Protein AF-A0A7S2WTJ8-F1 (afdb_monomer)

Foldseek 3Di:
DDDDDDDDDDPDPPPPPPDQPDDVD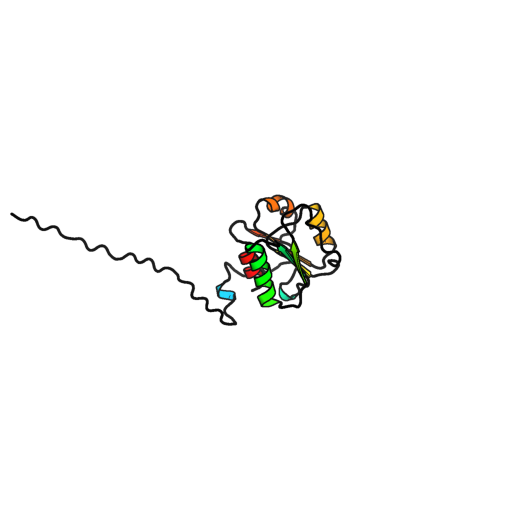PPCLVSLAPDAFDDLAQFALAQAQEEEFAAPDPLRVLLVVLSCVQHPPRHHYHHDHPDPPPADDPPQAAGRYEYFADDDAQVRNVVSCVGYVGAEYEYADPVCCVSCVPPDPSRYDYHVVDGRNNSSSSRND

Radius of gyration: 21.69 Å; Cα contacts (8 Å, |Δi|>4): 267; chains: 1; bounding box: 88×38×42 Å

Organism: NCBI:txid1034831

Structure (mmCIF, N/CA/C/O backbone):
data_AF-A0A7S2WTJ8-F1
#
_entry.id   AF-A0A7S2WTJ8-F1
#
loop_
_atom_site.group_PDB
_atom_site.id
_atom_site.type_symbol
_atom_site.label_atom_id
_atom_site.label_alt_id
_atom_site.label_comp_id
_atom_site.label_asym_id
_atom_site.label_entity_id
_atom_site.label_seq_id
_atom_site.pdbx_PDB_ins_code
_atom_site.Cartn_x
_atom_site.Cartn_y
_atom_site.Cartn_z
_atom_site.occupancy
_atom_site.B_iso_or_equiv
_atom_site.auth_seq_id
_atom_site.auth_comp_id
_atom_site.auth_asym_id
_atom_site.auth_atom_id
_atom_site.pdbx_PDB_model_num
ATOM 1 N N . ALA A 1 1 ? 73.384 -2.276 -24.778 1.00 44.81 1 ALA A N 1
ATOM 2 C CA . ALA A 1 1 ? 72.134 -2.402 -25.549 1.00 44.81 1 ALA A CA 1
ATOM 3 C C . ALA A 1 1 ? 71.207 -3.362 -24.811 1.00 44.81 1 ALA A C 1
ATOM 5 O O . ALA A 1 1 ? 71.709 -4.360 -24.319 1.00 44.81 1 ALA A O 1
ATOM 6 N N . ALA A 1 2 ? 69.918 -3.006 -24.745 1.00 42.81 2 ALA A N 1
ATOM 7 C CA . ALA A 1 2 ? 68.756 -3.762 -24.253 1.00 42.81 2 ALA A CA 1
ATOM 8 C C . ALA A 1 2 ? 68.748 -4.212 -22.773 1.00 42.81 2 ALA A C 1
ATOM 10 O O . ALA A 1 2 ? 69.316 -5.237 -22.416 1.00 42.81 2 ALA A O 1
ATOM 11 N N . ALA A 1 3 ? 68.009 -3.473 -21.937 1.00 44.03 3 ALA A N 1
ATOM 12 C CA . ALA A 1 3 ? 67.378 -4.023 -20.739 1.00 44.03 3 ALA A CA 1
ATOM 13 C C . ALA A 1 3 ? 65.968 -4.493 -21.136 1.00 44.03 3 ALA A C 1
ATOM 15 O O . ALA A 1 3 ? 65.195 -3.707 -21.685 1.00 44.03 3 ALA A O 1
ATOM 16 N N . ALA A 1 4 ? 65.674 -5.777 -20.929 1.00 48.03 4 ALA A N 1
ATOM 17 C CA . ALA A 1 4 ? 64.356 -6.353 -21.159 1.00 48.03 4 ALA A CA 1
ATOM 18 C C . ALA A 1 4 ? 63.414 -5.944 -20.018 1.00 48.03 4 ALA A C 1
ATOM 20 O O . ALA A 1 4 ? 63.757 -6.077 -18.845 1.00 48.03 4 ALA A O 1
ATOM 21 N N . VAL A 1 5 ? 62.249 -5.417 -20.382 1.00 49.09 5 VAL A N 1
ATOM 22 C CA . VAL A 1 5 ? 61.152 -5.096 -19.468 1.00 49.09 5 VAL A CA 1
ATOM 23 C C . VAL A 1 5 ? 60.328 -6.373 -19.305 1.00 49.09 5 VAL A C 1
ATOM 25 O O . VAL A 1 5 ? 59.791 -6.874 -20.290 1.00 49.09 5 VAL A O 1
ATOM 28 N N . GLU A 1 6 ? 60.254 -6.925 -18.094 1.00 49.91 6 GLU A N 1
ATOM 29 C CA . GLU A 1 6 ? 59.261 -7.954 -17.768 1.00 49.91 6 GLU A CA 1
ATOM 30 C C . GLU A 1 6 ? 57.883 -7.289 -17.671 1.00 49.91 6 GLU A C 1
ATOM 32 O O . GLU A 1 6 ? 57.600 -6.525 -16.745 1.00 49.91 6 GLU A O 1
ATOM 37 N N . GLU A 1 7 ? 57.021 -7.571 -18.647 1.00 47.03 7 GLU A N 1
ATOM 38 C CA . GLU A 1 7 ? 55.595 -7.273 -18.562 1.00 47.03 7 GLU A CA 1
ATOM 39 C C . GLU A 1 7 ? 54.947 -8.224 -17.550 1.00 47.03 7 GLU A C 1
ATOM 41 O O . GLU A 1 7 ? 54.677 -9.393 -17.826 1.00 47.03 7 GLU A O 1
ATOM 46 N N . GLY A 1 8 ? 54.692 -7.707 -16.349 1.00 44.97 8 GLY A N 1
ATOM 47 C CA . GLY A 1 8 ? 53.819 -8.355 -15.381 1.00 44.97 8 GLY A CA 1
ATOM 48 C C . GLY A 1 8 ? 52.398 -8.442 -15.937 1.00 44.97 8 GLY A C 1
ATOM 49 O O . GLY A 1 8 ? 51.696 -7.435 -16.034 1.00 44.97 8 GLY A O 1
ATOM 50 N N . SER A 1 9 ? 51.974 -9.656 -16.283 1.00 53.09 9 SER A N 1
ATOM 51 C CA . SER A 1 9 ? 50.584 -9.986 -16.593 1.00 53.09 9 SER A CA 1
ATOM 52 C C . SER A 1 9 ? 49.691 -9.617 -15.403 1.00 53.09 9 SER A C 1
ATOM 54 O O . SER A 1 9 ? 49.771 -10.230 -14.337 1.00 53.09 9 SER A O 1
ATOM 56 N N . LYS A 1 10 ? 48.851 -8.587 -15.561 1.00 53.38 10 LYS A N 1
ATOM 57 C CA . LYS A 1 10 ? 47.754 -8.324 -14.622 1.00 53.38 10 LYS A CA 1
ATOM 58 C C . LYS A 1 10 ? 46.695 -9.416 -14.809 1.00 53.38 10 LYS A C 1
ATOM 60 O O . LYS A 1 10 ? 46.222 -9.577 -15.936 1.00 53.38 10 LYS A O 1
ATOM 65 N N . PRO A 1 11 ? 46.265 -10.124 -13.751 1.00 46.03 11 PRO A N 1
ATOM 66 C CA . PRO A 1 11 ? 45.101 -10.982 -13.865 1.00 46.03 11 PRO A CA 1
ATOM 67 C C . PRO A 1 11 ? 43.868 -10.109 -14.119 1.00 46.03 11 PRO A C 1
ATOM 69 O O . PRO A 1 11 ? 43.714 -9.028 -13.542 1.00 46.03 11 PRO A O 1
ATOM 72 N N . ALA A 1 12 ? 43.013 -10.575 -15.023 1.00 54.38 12 ALA A N 1
ATOM 73 C CA . ALA A 1 12 ? 41.734 -9.964 -15.324 1.00 54.38 12 ALA A CA 1
ATOM 74 C C . ALA A 1 12 ? 40.846 -9.992 -14.072 1.00 54.38 12 ALA A C 1
ATOM 76 O O . ALA A 1 12 ? 40.409 -11.055 -13.644 1.00 54.38 12 ALA A O 1
ATOM 77 N N . LEU A 1 13 ? 40.555 -8.823 -13.506 1.00 48.22 13 LEU A N 1
ATOM 78 C CA . LEU A 1 13 ? 39.397 -8.647 -12.635 1.00 48.22 13 LEU A CA 1
ATOM 79 C C . LEU A 1 13 ? 38.202 -8.350 -13.541 1.00 48.22 13 LEU A C 1
ATOM 81 O O . LEU A 1 13 ? 37.806 -7.203 -13.722 1.00 48.22 13 LEU A O 1
ATOM 85 N N . CYS A 1 14 ? 37.672 -9.394 -14.176 1.00 45.53 14 CYS A N 1
ATOM 86 C CA . CYS A 1 14 ? 36.246 -9.398 -14.460 1.00 45.53 14 CYS A CA 1
ATOM 87 C C . CYS A 1 14 ? 35.591 -9.744 -13.126 1.00 45.53 14 CYS A C 1
ATOM 89 O O . CYS A 1 14 ? 35.540 -10.913 -12.756 1.00 45.53 14 CYS A O 1
ATOM 91 N N . GLU A 1 15 ? 35.191 -8.722 -12.368 1.00 52.53 15 GLU A N 1
ATOM 92 C CA . GLU A 1 15 ? 34.181 -8.925 -11.335 1.00 52.53 15 GLU A CA 1
ATOM 93 C C . GLU A 1 15 ? 32.995 -9.589 -12.036 1.00 52.53 15 GLU A C 1
ATOM 95 O O . GLU A 1 15 ? 32.500 -9.079 -13.046 1.00 52.53 15 GLU A O 1
ATOM 100 N N . GLU A 1 16 ? 32.619 -10.782 -11.579 1.00 52.31 16 GLU A N 1
ATOM 101 C CA . GLU A 1 16 ? 31.383 -11.411 -12.013 1.00 52.31 16 GLU A CA 1
ATOM 102 C C . GLU A 1 16 ? 30.272 -10.417 -11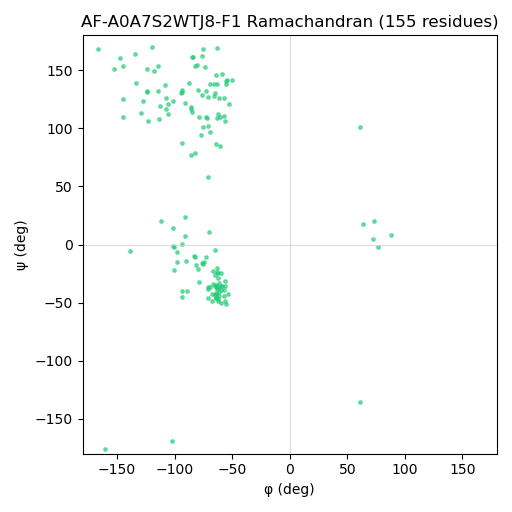.691 1.00 52.31 16 GLU A C 1
ATOM 104 O O . GLU A 1 16 ? 29.945 -10.177 -10.531 1.00 52.31 16 GLU A O 1
ATOM 109 N N . VAL A 1 17 ? 29.738 -9.764 -12.722 1.00 56.41 17 VAL A N 1
ATOM 110 C CA . VAL A 1 17 ? 28.503 -9.010 -12.574 1.00 56.41 17 VAL A CA 1
ATOM 111 C C . VAL A 1 17 ? 27.485 -10.060 -12.159 1.00 56.41 17 VAL A C 1
ATOM 113 O O . VAL A 1 17 ? 27.170 -10.937 -12.967 1.00 56.41 17 VAL A O 1
ATOM 116 N N . GLU A 1 18 ? 27.028 -10.023 -10.905 1.00 59.69 18 GLU A N 1
ATOM 117 C CA . GLU A 1 18 ? 25.918 -10.848 -10.428 1.00 59.69 18 GLU A CA 1
ATOM 118 C C . GLU A 1 18 ? 24.683 -10.477 -11.254 1.00 59.69 18 GLU A C 1
ATOM 120 O O . GLU A 1 18 ? 23.896 -9.589 -10.935 1.00 59.69 18 GLU A O 1
ATOM 125 N N . SER A 1 19 ? 24.566 -11.101 -12.422 1.00 60.97 19 SER A N 1
ATOM 126 C CA . SER A 1 19 ? 23.447 -10.898 -13.319 1.00 60.97 19 SER A CA 1
ATOM 127 C C . SER A 1 19 ? 22.280 -11.707 -12.774 1.00 60.97 19 SER A C 1
ATOM 129 O O . SER A 1 19 ? 22.291 -12.939 -12.787 1.00 60.97 19 SER A O 1
ATOM 131 N N . MET A 1 20 ? 21.268 -11.014 -12.264 1.00 61.34 20 MET A N 1
ATOM 132 C CA . MET A 1 20 ? 20.035 -11.657 -11.838 1.00 61.34 20 MET A CA 1
ATOM 133 C C . MET A 1 20 ? 19.221 -12.025 -13.088 1.00 61.34 20 MET A C 1
ATOM 135 O O . MET A 1 20 ? 18.589 -11.177 -13.717 1.00 61.34 20 MET A O 1
ATOM 139 N N . SER A 1 21 ? 19.262 -13.298 -13.490 1.00 62.28 21 SER A N 1
ATOM 140 C CA . SER A 1 21 ? 18.443 -13.820 -14.592 1.00 62.28 21 SER A CA 1
ATOM 141 C C . SER A 1 21 ? 17.042 -14.165 -14.090 1.00 62.28 21 SER A C 1
ATOM 143 O O . SER A 1 21 ? 16.701 -15.329 -13.839 1.00 62.28 21 SER A O 1
ATOM 145 N N . VAL A 1 22 ? 16.217 -13.130 -13.934 1.00 58.75 22 VAL A N 1
ATOM 146 C CA . VAL A 1 22 ? 14.794 -13.296 -13.627 1.00 58.75 22 VAL A CA 1
ATOM 147 C C . VAL A 1 22 ? 14.021 -13.282 -14.933 1.00 58.75 22 VAL A C 1
ATOM 149 O O . VAL A 1 22 ? 13.565 -12.253 -15.426 1.00 58.75 22 VAL A O 1
ATOM 152 N N . GLY A 1 23 ? 13.894 -14.458 -15.540 1.00 54.69 23 GLY A N 1
ATOM 153 C CA . GLY A 1 23 ? 12.840 -14.661 -16.527 1.00 54.69 23 GLY A CA 1
ATOM 154 C C . GLY A 1 23 ? 11.480 -14.528 -15.839 1.00 54.69 23 GLY A C 1
ATOM 155 O O . GLY A 1 23 ? 11.337 -14.950 -14.693 1.00 54.69 23 GLY A O 1
ATOM 156 N N . VAL A 1 24 ? 10.475 -13.993 -16.539 1.00 53.38 24 VAL A N 1
ATOM 157 C CA . VAL A 1 24 ? 9.075 -13.895 -16.071 1.00 53.38 24 VAL A CA 1
ATOM 158 C C . VAL A 1 24 ? 8.427 -15.290 -16.057 1.00 53.38 24 VAL A C 1
ATOM 160 O O . VAL A 1 24 ? 7.465 -15.575 -16.766 1.00 53.38 24 V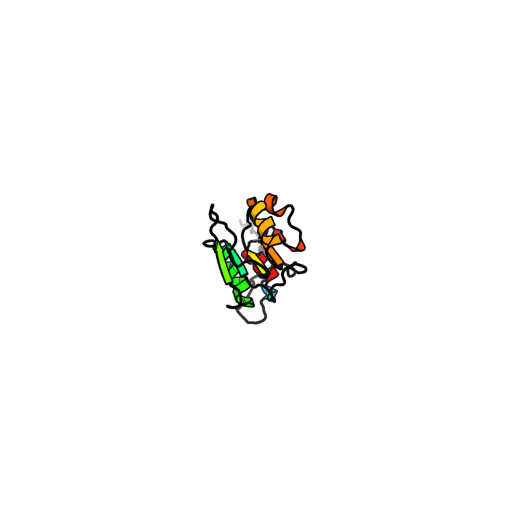AL A O 1
ATOM 163 N N . MET A 1 25 ? 9.015 -16.217 -15.305 1.00 59.75 25 MET A N 1
ATOM 164 C CA . MET A 1 25 ? 8.504 -17.564 -15.109 1.00 59.75 25 MET A CA 1
ATOM 165 C C . MET A 1 25 ? 7.649 -17.573 -13.848 1.00 59.75 25 MET A C 1
ATOM 167 O O . MET A 1 25 ? 8.060 -17.085 -12.794 1.00 59.75 25 MET A O 1
ATOM 171 N N . ARG A 1 26 ? 6.448 -18.147 -13.951 1.00 66.25 26 ARG A N 1
ATOM 172 C CA . ARG A 1 26 ? 5.576 -18.352 -12.788 1.00 66.25 26 ARG A CA 1
ATOM 173 C C . ARG A 1 26 ? 6.323 -19.150 -11.714 1.00 66.25 26 ARG A C 1
ATOM 175 O O . ARG A 1 26 ? 6.991 -20.127 -12.038 1.00 66.25 26 ARG A O 1
ATOM 182 N N . GLY A 1 27 ? 6.169 -18.748 -10.453 1.00 74.75 27 GLY A N 1
ATOM 183 C CA . GLY A 1 27 ? 6.761 -19.439 -9.302 1.00 74.75 27 GLY A CA 1
ATOM 184 C C . GLY A 1 27 ? 8.179 -19.003 -8.920 1.00 74.75 27 GLY A C 1
ATOM 185 O O . GLY A 1 27 ? 8.769 -19.640 -8.060 1.00 74.75 27 GLY A O 1
ATOM 186 N N . ARG A 1 28 ? 8.723 -17.938 -9.528 1.00 80.69 28 ARG A N 1
ATOM 187 C CA . ARG A 1 28 ? 10.030 -17.347 -9.164 1.00 80.69 28 ARG A CA 1
ATOM 188 C C . ARG A 1 28 ? 9.907 -15.955 -8.529 1.00 80.69 28 ARG A C 1
ATOM 190 O O . ARG A 1 28 ? 10.856 -15.182 -8.561 1.00 80.69 28 ARG A O 1
ATOM 197 N N . ALA A 1 29 ? 8.732 -15.606 -8.000 1.00 82.31 29 ALA A N 1
ATOM 198 C CA . ALA A 1 29 ? 8.498 -14.286 -7.409 1.00 82.31 29 ALA A CA 1
ATOM 199 C C . ALA A 1 29 ? 9.418 -14.023 -6.201 1.00 82.31 29 ALA A C 1
ATOM 201 O O . ALA A 1 29 ? 9.908 -12.906 -6.039 1.00 82.31 29 ALA A O 1
ATOM 202 N N . ASP A 1 30 ? 9.734 -15.079 -5.448 1.00 86.94 30 ASP A N 1
ATOM 203 C CA . ASP A 1 30 ? 10.643 -15.064 -4.299 1.00 86.94 30 ASP A CA 1
ATOM 204 C C . ASP A 1 30 ? 12.070 -14.611 -4.657 1.00 86.94 30 ASP A C 1
ATOM 206 O O . ASP A 1 30 ? 12.793 -14.111 -3.804 1.00 86.94 30 ASP A O 1
ATOM 210 N N . GLU A 1 31 ? 12.497 -14.754 -5.916 1.00 85.81 31 GLU A N 1
ATOM 211 C CA . GLU A 1 31 ? 13.832 -14.319 -6.355 1.00 85.81 31 GLU A CA 1
ATOM 212 C C . GLU A 1 31 ? 13.936 -12.802 -6.541 1.00 85.81 31 GLU A C 1
ATOM 214 O O . GLU A 1 31 ? 15.036 -12.267 -6.630 1.00 85.81 31 GLU A O 1
ATOM 219 N N . LEU A 1 32 ? 12.794 -12.114 -6.613 1.00 86.62 32 LEU A N 1
ATOM 220 C CA . LEU A 1 32 ? 12.710 -10.655 -6.675 1.00 86.62 32 LEU A CA 1
ATOM 221 C C . LEU A 1 32 ? 12.524 -10.016 -5.295 1.00 86.62 32 LEU A C 1
ATOM 223 O O . LEU A 1 32 ? 12.439 -8.792 -5.202 1.00 86.62 32 LEU A O 1
ATOM 227 N N . LEU A 1 33 ? 12.465 -10.825 -4.234 1.00 90.44 33 LEU A N 1
ATOM 228 C CA . LEU A 1 33 ? 12.449 -10.321 -2.871 1.00 90.44 33 LEU A CA 1
ATOM 229 C C . LEU A 1 33 ? 13.762 -9.614 -2.560 1.00 90.44 33 LEU A C 1
ATOM 231 O O . LEU A 1 33 ? 14.849 -10.162 -2.743 1.00 90.44 33 LEU A O 1
ATOM 235 N N . SER A 1 34 ? 13.661 -8.404 -2.027 1.00 88.31 34 SER A N 1
ATOM 236 C CA . SER A 1 34 ? 14.844 -7.651 -1.613 1.00 88.31 34 SER A CA 1
ATOM 237 C C . SER A 1 34 ? 15.391 -8.107 -0.261 1.00 88.31 34 SER A C 1
ATOM 239 O O . SER A 1 34 ? 16.550 -7.861 0.081 1.00 88.31 34 SER A O 1
ATOM 241 N N . ARG A 1 35 ? 14.532 -8.763 0.524 1.00 92.19 35 ARG A N 1
ATOM 242 C CA . ARG A 1 35 ? 14.778 -9.255 1.879 1.00 92.19 35 ARG A CA 1
ATOM 243 C C . ARG A 1 35 ? 13.763 -10.342 2.228 1.00 92.19 35 ARG A C 1
ATOM 245 O O . ARG A 1 35 ? 12.950 -10.740 1.404 1.00 92.19 35 ARG A O 1
ATOM 252 N N . ALA A 1 36 ? 13.792 -10.833 3.466 1.00 93.62 36 ALA A N 1
ATOM 253 C CA . ALA A 1 36 ? 12.750 -11.743 3.937 1.00 93.62 36 ALA A CA 1
ATOM 254 C C . ALA A 1 36 ? 11.349 -11.109 3.761 1.00 93.62 36 ALA A C 1
ATOM 256 O O . ALA A 1 36 ? 11.209 -9.918 4.055 1.00 93.62 36 ALA A O 1
ATOM 257 N N . PRO A 1 37 ? 10.318 -11.877 3.350 1.00 95.19 37 PRO A N 1
ATOM 258 C CA . PRO A 1 37 ? 8.991 -11.319 3.109 1.00 95.19 37 PRO A CA 1
ATOM 259 C C . PRO A 1 37 ? 8.448 -10.560 4.320 1.00 95.19 37 PRO A C 1
ATOM 261 O O . PRO A 1 37 ? 8.604 -10.995 5.470 1.00 95.19 37 PRO A O 1
ATOM 264 N N . ILE A 1 38 ? 7.759 -9.453 4.060 1.00 97.19 38 ILE A N 1
ATOM 265 C CA . ILE A 1 38 ? 7.124 -8.627 5.082 1.00 97.19 38 ILE A CA 1
ATOM 266 C C . ILE A 1 38 ? 5.905 -9.380 5.621 1.00 97.19 38 ILE A C 1
ATOM 268 O O . ILE A 1 38 ? 4.875 -9.514 4.964 1.00 97.19 38 ILE A O 1
ATOM 272 N N . LYS A 1 39 ? 6.014 -9.861 6.861 1.00 96.12 39 LYS A N 1
ATOM 273 C CA . LYS A 1 39 ? 4.969 -10.623 7.563 1.00 96.12 39 LYS A CA 1
ATOM 274 C C . LYS A 1 39 ? 4.529 -9.910 8.842 1.00 96.12 39 LYS A C 1
ATOM 276 O O . LYS A 1 39 ? 5.153 -8.950 9.285 1.00 96.12 39 LYS A O 1
ATOM 281 N N . GLY A 1 40 ? 3.445 -10.396 9.451 1.00 96.19 40 GLY A N 1
ATOM 282 C CA . GLY A 1 40 ? 2.957 -9.891 10.742 1.00 96.19 40 GLY A CA 1
ATOM 283 C C . GLY A 1 40 ? 2.298 -8.510 10.676 1.00 96.19 40 GLY A C 1
ATOM 284 O O . GLY A 1 40 ? 2.202 -7.830 11.696 1.00 96.19 40 GLY A O 1
ATOM 285 N N . LYS A 1 41 ? 1.859 -8.085 9.486 1.00 98.50 41 LYS A N 1
ATOM 286 C CA . LYS A 1 41 ? 1.071 -6.863 9.314 1.00 98.50 41 LYS A CA 1
ATOM 287 C C . LYS A 1 41 ? -0.397 -7.115 9.646 1.00 98.50 41 LYS A C 1
ATOM 289 O O . LYS A 1 41 ? -0.883 -8.238 9.560 1.00 98.50 41 LYS A O 1
ATOM 294 N N . ALA A 1 42 ? -1.093 -6.053 10.041 1.00 98.19 42 ALA A N 1
ATOM 295 C CA . ALA A 1 42 ? -2.505 -6.079 10.394 1.00 98.19 42 ALA A CA 1
ATOM 296 C C . ALA A 1 42 ? -3.384 -6.447 9.192 1.00 98.19 42 ALA A C 1
ATOM 298 O O . ALA A 1 42 ? -4.397 -7.115 9.364 1.00 98.19 42 ALA A O 1
ATOM 299 N N . ALA A 1 43 ? -2.997 -6.010 7.990 1.00 98.25 43 ALA A N 1
ATOM 300 C CA . ALA A 1 43 ? -3.602 -6.457 6.744 1.00 98.25 43 ALA A CA 1
ATOM 301 C C . ALA A 1 43 ? -2.805 -7.635 6.171 1.00 98.25 43 ALA A C 1
ATOM 303 O O . ALA A 1 43 ? -1.578 -7.567 6.078 1.00 98.25 43 ALA A O 1
ATOM 304 N N . HIS A 1 44 ? -3.502 -8.695 5.769 1.00 98.50 44 HIS A N 1
ATOM 305 C CA . HIS A 1 44 ? -2.907 -9.818 5.052 1.00 98.50 44 HIS A CA 1
ATOM 306 C C . HIS A 1 44 ? -2.907 -9.524 3.539 1.00 98.50 44 HIS A C 1
ATOM 308 O O . HIS A 1 44 ? -3.904 -8.993 3.039 1.00 98.50 44 HIS A O 1
ATOM 314 N N . PRO A 1 45 ? -1.836 -9.849 2.786 1.00 98.06 45 PRO A N 1
ATOM 315 C CA . PRO A 1 45 ? -1.736 -9.500 1.367 1.00 98.06 45 PRO A CA 1
ATOM 316 C C . PRO A 1 45 ? -2.875 -10.080 0.520 1.00 98.06 45 PRO A C 1
ATOM 318 O O . PRO A 1 45 ? -3.357 -9.400 -0.380 1.00 98.06 45 PRO A O 1
ATOM 321 N N . ASP A 1 46 ? -3.359 -11.285 0.837 1.00 98.19 46 ASP A N 1
ATOM 322 C CA . ASP A 1 46 ? -4.447 -11.934 0.085 1.00 98.19 46 ASP A CA 1
ATOM 323 C C . ASP A 1 46 ? -5.838 -11.355 0.352 1.00 98.19 46 ASP A C 1
ATOM 325 O O . ASP A 1 46 ? -6.736 -11.569 -0.461 1.00 98.19 46 ASP A O 1
ATOM 329 N N . ASP A 1 47 ? -6.015 -10.592 1.432 1.00 98.25 47 ASP A N 1
ATOM 330 C CA . ASP A 1 47 ? -7.331 -10.117 1.874 1.00 98.25 47 ASP A CA 1
ATOM 331 C C . ASP A 1 47 ? -7.617 -8.680 1.421 1.00 98.25 47 ASP A C 1
ATOM 333 O O . ASP A 1 47 ? -8.731 -8.196 1.571 1.00 98.25 47 ASP A O 1
ATOM 337 N N . ILE A 1 48 ? -6.637 -7.988 0.825 1.00 98.75 48 ILE A N 1
ATOM 338 C CA . ILE A 1 48 ? -6.759 -6.573 0.444 1.00 98.75 48 ILE A CA 1
ATOM 339 C C . ILE A 1 48 ? -7.954 -6.343 -0.491 1.00 98.75 48 ILE A C 1
ATOM 341 O O . ILE A 1 48 ? -8.044 -6.965 -1.547 1.00 98.75 48 ILE A O 1
ATOM 345 N N . ASP A 1 49 ? -8.837 -5.417 -0.124 1.00 98.62 49 ASP A N 1
ATOM 346 C CA . ASP A 1 49 ? -10.006 -4.985 -0.905 1.00 98.62 49 ASP A CA 1
ATOM 347 C C . ASP A 1 49 ? -9.759 -3.669 -1.649 1.00 98.62 49 ASP A C 1
ATOM 349 O O . ASP A 1 49 ? -10.460 -3.341 -2.610 1.00 98.62 49 ASP A O 1
ATOM 353 N N . MET A 1 50 ? -8.796 -2.874 -1.179 1.00 98.69 50 MET A N 1
ATOM 354 C CA . MET A 1 50 ? -8.484 -1.564 -1.738 1.00 98.69 50 MET A CA 1
ATOM 355 C C . MET A 1 50 ? -6.987 -1.280 -1.668 1.00 98.69 50 MET A C 1
ATOM 357 O O . MET A 1 50 ? -6.379 -1.297 -0.598 1.00 98.69 50 MET A O 1
ATOM 361 N N . VAL A 1 51 ? -6.415 -0.962 -2.823 1.00 98.69 51 VAL A N 1
ATOM 362 C CA . VAL A 1 51 ? -5.043 -0.492 -2.983 1.00 98.69 51 VAL A CA 1
ATOM 363 C C . VAL A 1 51 ? -5.095 0.999 -3.286 1.00 98.69 51 VAL A C 1
ATOM 365 O O . VAL A 1 51 ? -5.561 1.413 -4.348 1.00 98.69 51 VAL A O 1
ATOM 368 N N . ILE A 1 52 ? -4.613 1.816 -2.357 1.00 98.25 52 ILE A N 1
ATOM 369 C CA . ILE A 1 52 ? -4.422 3.249 -2.560 1.00 98.25 52 ILE A CA 1
ATOM 370 C C . ILE A 1 52 ? -2.938 3.470 -2.818 1.00 98.25 52 ILE A C 1
ATOM 372 O O . ILE A 1 52 ? -2.110 3.089 -2.002 1.00 98.25 52 ILE A O 1
ATOM 376 N N . PHE A 1 53 ? -2.579 4.080 -3.938 1.00 97.75 53 PHE A N 1
ATOM 377 C CA . PHE A 1 53 ? -1.175 4.211 -4.326 1.00 97.75 53 PHE A CA 1
ATOM 378 C C . PHE A 1 53 ? -0.842 5.618 -4.800 1.00 97.75 53 PHE A C 1
ATOM 380 O O . PHE A 1 53 ? -1.735 6.409 -5.128 1.00 97.75 53 PHE A O 1
ATOM 387 N N . HIS A 1 54 ? 0.451 5.931 -4.862 1.00 96.19 54 HIS A N 1
ATOM 388 C CA . HIS A 1 54 ? 0.901 7.199 -5.411 1.00 96.19 54 HIS A CA 1
ATOM 389 C C . HIS A 1 54 ? 0.664 7.260 -6.935 1.00 96.19 54 HIS A C 1
ATOM 391 O O . HIS A 1 54 ? 1.443 6.780 -7.756 1.00 96.19 54 HIS A O 1
ATOM 397 N N . GLY A 1 55 ? -0.450 7.876 -7.327 1.00 94.56 55 GLY A N 1
ATOM 398 C CA . GLY A 1 55 ? -0.866 8.046 -8.715 1.00 94.56 55 GLY A CA 1
ATOM 399 C C . GLY A 1 55 ? 0.029 9.021 -9.481 1.00 94.56 55 GLY A C 1
ATOM 400 O O . GLY A 1 55 ? 0.394 10.083 -8.973 1.00 94.56 55 GLY A O 1
ATOM 401 N N . GLY A 1 56 ? 0.361 8.660 -10.724 1.00 92.50 56 GLY A N 1
ATOM 402 C CA . GLY A 1 56 ? 1.273 9.425 -11.582 1.00 92.50 56 GLY A CA 1
ATOM 403 C C . GLY A 1 56 ? 2.758 9.268 -11.230 1.00 92.50 56 GLY A C 1
ATOM 404 O O . GLY A 1 56 ? 3.596 9.822 -11.937 1.00 92.50 56 GLY A O 1
ATOM 405 N N . CYS A 1 57 ? 3.085 8.509 -10.179 1.00 95.25 57 CYS A N 1
ATOM 406 C CA . CYS A 1 57 ? 4.447 8.129 -9.817 1.00 95.25 57 CYS A CA 1
ATOM 407 C C . CYS A 1 57 ? 4.782 6.755 -10.425 1.00 95.25 57 CYS A C 1
ATOM 409 O O . CYS A 1 57 ? 3.989 5.827 -10.258 1.00 95.25 57 CYS A O 1
ATOM 411 N N . PRO A 1 58 ? 5.925 6.581 -11.117 1.00 97.81 58 PRO A N 1
ATOM 412 C CA . PRO A 1 58 ? 6.363 5.264 -11.578 1.00 97.81 58 PRO A CA 1
ATOM 413 C C . PRO A 1 58 ? 6.580 4.256 -10.441 1.00 97.81 58 PRO A C 1
ATOM 415 O O . PRO A 1 58 ? 6.255 3.085 -10.620 1.00 97.81 58 PRO A O 1
ATOM 418 N N . ASP A 1 59 ? 7.078 4.705 -9.284 1.00 97.94 59 ASP A N 1
ATOM 419 C CA . ASP A 1 59 ? 7.288 3.845 -8.110 1.00 97.94 59 ASP A CA 1
ATOM 420 C C . ASP A 1 59 ? 5.935 3.388 -7.540 1.00 97.94 59 ASP A C 1
ATOM 422 O O . ASP A 1 59 ? 5.671 2.192 -7.439 1.00 97.94 59 ASP A O 1
ATOM 426 N N . GLY A 1 60 ? 4.993 4.315 -7.345 1.00 98.00 60 GLY A N 1
ATOM 427 C CA . GLY A 1 60 ? 3.621 4.000 -6.947 1.00 98.00 60 GLY A CA 1
ATOM 428 C C . GLY A 1 60 ? 2.854 3.141 -7.954 1.00 98.00 60 GLY A C 1
ATOM 429 O O . GLY A 1 60 ? 2.093 2.260 -7.552 1.00 98.00 60 GLY A O 1
ATOM 430 N N . PHE A 1 61 ? 3.068 3.338 -9.259 1.00 98.12 61 PHE A N 1
ATOM 431 C CA . PHE A 1 61 ? 2.523 2.457 -10.294 1.00 98.12 61 PHE A CA 1
ATOM 432 C C . PHE A 1 61 ? 3.075 1.035 -10.156 1.00 98.12 61 PHE A C 1
ATOM 434 O O . PHE A 1 61 ? 2.298 0.083 -10.153 1.00 98.12 61 PHE A O 1
ATOM 441 N N . ALA A 1 62 ? 4.393 0.881 -10.016 1.00 98.31 62 ALA A N 1
ATOM 442 C CA . ALA A 1 62 ? 5.021 -0.425 -9.852 1.00 98.31 62 ALA A CA 1
ATOM 443 C C . ALA A 1 62 ? 4.609 -1.099 -8.530 1.00 98.31 62 ALA A C 1
ATOM 445 O O . ALA A 1 62 ? 4.358 -2.302 -8.520 1.00 98.31 62 ALA A O 1
ATOM 446 N N . ALA A 1 63 ? 4.425 -0.333 -7.452 1.00 98.62 63 ALA A N 1
ATOM 447 C CA . ALA A 1 63 ? 3.894 -0.826 -6.183 1.00 98.62 63 ALA A CA 1
ATOM 448 C C . ALA A 1 63 ? 2.461 -1.367 -6.325 1.00 98.62 63 ALA A C 1
ATOM 450 O O . ALA A 1 63 ? 2.158 -2.481 -5.895 1.00 98.62 63 ALA A O 1
ATOM 451 N N . ALA A 1 64 ? 1.581 -0.619 -6.995 1.00 98.56 64 ALA A N 1
ATOM 452 C CA . ALA A 1 64 ? 0.234 -1.089 -7.311 1.00 98.56 64 ALA A CA 1
ATOM 453 C C . ALA A 1 64 ? 0.251 -2.303 -8.252 1.00 98.56 64 ALA A C 1
ATOM 455 O O . ALA A 1 64 ? -0.568 -3.211 -8.108 1.00 98.56 64 ALA A O 1
ATOM 456 N N . PHE A 1 65 ? 1.197 -2.351 -9.191 1.00 98.19 65 PHE A N 1
ATOM 457 C CA . PHE A 1 65 ? 1.352 -3.474 -10.105 1.00 98.19 65 PHE A CA 1
ATOM 458 C C . PHE A 1 65 ? 1.840 -4.743 -9.391 1.00 98.19 65 PHE A C 1
ATOM 460 O O . PHE A 1 65 ? 1.344 -5.826 -9.693 1.00 98.19 65 PHE A O 1
ATOM 467 N N . ALA A 1 66 ? 2.717 -4.626 -8.387 1.00 97.88 66 ALA A N 1
ATOM 468 C CA . ALA A 1 66 ? 3.104 -5.741 -7.521 1.00 97.88 66 ALA A CA 1
ATOM 469 C C . ALA A 1 66 ? 1.878 -6.360 -6.827 1.00 97.88 66 ALA A C 1
ATOM 471 O O . ALA A 1 66 ? 1.714 -7.581 -6.844 1.00 97.88 66 ALA A O 1
ATOM 472 N N . ALA A 1 67 ? 0.971 -5.522 -6.312 1.00 98.44 67 ALA A N 1
ATOM 473 C CA . ALA A 1 67 ? -0.305 -5.973 -5.759 1.00 98.44 67 ALA A CA 1
ATOM 474 C C . ALA A 1 67 ? -1.203 -6.622 -6.830 1.00 98.44 67 ALA A C 1
ATOM 476 O O . ALA A 1 67 ? -1.782 -7.681 -6.600 1.00 98.44 67 ALA A O 1
ATOM 477 N N . TYR A 1 68 ? -1.313 -6.017 -8.018 1.00 98.00 68 TYR A N 1
ATOM 478 C CA . TYR A 1 68 ? -2.107 -6.542 -9.138 1.00 98.00 68 TYR A CA 1
ATOM 479 C C . TYR A 1 68 ? -1.649 -7.927 -9.601 1.00 98.00 68 TYR A C 1
ATOM 481 O O . TYR A 1 68 ? -2.480 -8.790 -9.873 1.00 98.00 68 TYR A O 1
ATOM 489 N N . LEU A 1 69 ? -0.340 -8.182 -9.638 1.00 95.44 69 LEU A N 1
ATOM 490 C CA . LEU A 1 69 ? 0.198 -9.485 -10.034 1.00 95.44 69 LEU A CA 1
ATOM 491 C C . LEU A 1 69 ? -0.220 -10.625 -9.095 1.00 95.44 69 LEU A C 1
ATOM 493 O O . LEU A 1 69 ? -0.262 -11.773 -9.537 1.00 95.44 69 LEU A O 1
ATOM 497 N N . ARG A 1 70 ? -0.558 -10.322 -7.835 1.00 95.19 70 ARG A N 1
ATOM 498 C CA . ARG A 1 70 ? -1.109 -11.296 -6.883 1.00 95.19 70 ARG A CA 1
ATOM 499 C C . ARG A 1 70 ? -2.634 -11.319 -6.858 1.00 95.19 70 ARG A C 1
ATOM 501 O O . ARG A 1 70 ? -3.223 -12.395 -6.841 1.00 95.19 70 ARG A O 1
ATOM 508 N N . LEU A 1 71 ? -3.267 -10.149 -6.822 1.00 97.25 71 LEU A N 1
ATOM 509 C CA . LEU A 1 71 ? -4.692 -10.014 -6.497 1.00 97.25 71 LEU A CA 1
ATOM 510 C C . LEU A 1 71 ? -5.597 -9.886 -7.728 1.00 97.25 71 LEU A C 1
ATOM 512 O O . LEU A 1 71 ? -6.811 -10.055 -7.612 1.00 97.25 71 LEU A O 1
ATOM 516 N N . GLY A 1 72 ? -5.025 -9.598 -8.898 1.00 97.25 72 GLY A N 1
ATOM 517 C CA . GLY A 1 72 ? -5.768 -9.363 -10.128 1.00 97.25 72 GLY A CA 1
ATOM 518 C C . GLY A 1 72 ? -6.718 -8.172 -10.012 1.00 97.25 72 GLY A C 1
ATOM 519 O O . GLY A 1 72 ? -6.362 -7.112 -9.507 1.00 97.25 72 GLY A O 1
ATOM 520 N N . ASP A 1 73 ? -7.944 -8.345 -10.494 1.00 97.38 73 ASP A N 1
ATOM 521 C CA . ASP A 1 73 ? -9.006 -7.337 -10.493 1.00 97.38 73 ASP A CA 1
ATOM 522 C C . ASP A 1 73 ? -9.907 -7.381 -9.246 1.00 97.38 73 ASP A C 1
ATOM 524 O O . ASP A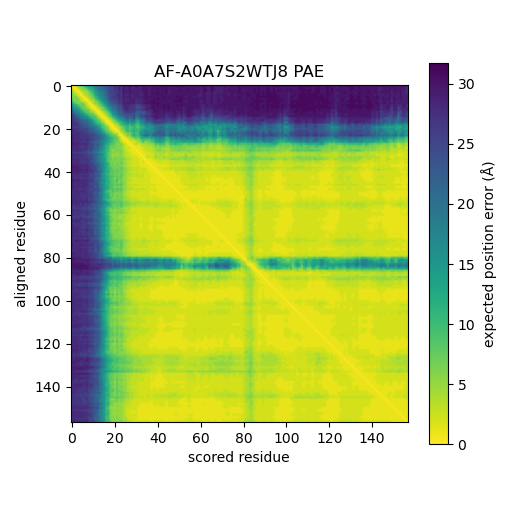 1 73 ? -10.904 -6.661 -9.183 1.00 97.38 73 ASP A O 1
ATOM 528 N N . ARG A 1 74 ? -9.565 -8.202 -8.242 1.00 98.00 74 ARG A N 1
ATOM 529 C CA . ARG A 1 74 ? -10.362 -8.349 -7.016 1.00 98.00 74 ARG A CA 1
ATOM 530 C C . ARG A 1 74 ? -10.431 -7.051 -6.185 1.00 98.00 74 ARG A C 1
ATOM 532 O O . ARG A 1 74 ? -11.534 -6.714 -5.749 1.00 98.00 74 ARG A O 1
ATOM 539 N N . PRO A 1 75 ? -9.327 -6.316 -5.938 1.00 98.19 75 PRO A N 1
ATOM 540 C CA . PRO A 1 75 ? -9.365 -5.058 -5.191 1.00 98.19 75 PRO A CA 1
ATOM 541 C C . PRO A 1 75 ? -9.712 -3.852 -6.075 1.00 98.19 75 PRO A C 1
ATOM 543 O O . PRO A 1 75 ? -9.503 -3.847 -7.287 1.00 98.19 75 PRO A O 1
ATOM 546 N N . GLN A 1 76 ? -10.144 -2.757 -5.450 1.00 98.12 76 GLN A N 1
ATOM 547 C CA . GLN A 1 76 ? -10.168 -1.441 -6.095 1.00 98.12 76 GLN A CA 1
ATOM 548 C C . GLN A 1 76 ? -8.767 -0.813 -6.076 1.00 98.12 76 GLN A C 1
ATOM 550 O O . GLN A 1 76 ? -8.139 -0.746 -5.021 1.00 98.12 76 GLN A O 1
ATOM 555 N N . TYR A 1 77 ? -8.307 -0.278 -7.210 1.00 98.19 77 TYR A N 1
ATOM 556 C CA . TYR A 1 77 ? -7.023 0.426 -7.323 1.00 98.19 77 TYR A CA 1
ATOM 557 C C . TYR A 1 77 ? -7.254 1.929 -7.486 1.00 98.19 77 TYR A C 1
ATOM 559 O O . TYR A 1 77 ? -7.841 2.372 -8.473 1.00 98.19 77 TYR A O 1
ATOM 567 N N . ILE A 1 78 ? -6.790 2.723 -6.520 1.00 97.12 78 ILE A N 1
ATOM 568 C CA . ILE A 1 78 ? -7.041 4.166 -6.444 1.00 97.12 78 ILE A CA 1
ATOM 569 C C . ILE A 1 78 ? -5.709 4.917 -6.409 1.00 97.12 78 ILE A C 1
ATOM 571 O O . ILE A 1 78 ? -5.017 4.945 -5.393 1.00 97.12 78 ILE A O 1
ATOM 575 N N . GLY A 1 79 ? -5.359 5.553 -7.527 1.00 95.88 79 GLY A N 1
ATOM 576 C CA . GLY A 1 79 ? -4.161 6.385 -7.631 1.00 95.88 79 GLY A CA 1
ATOM 577 C C . GLY A 1 79 ? -4.428 7.810 -7.153 1.00 95.88 79 GLY A C 1
ATOM 578 O O . GLY A 1 79 ? -5.234 8.517 -7.756 1.00 95.88 79 GLY A O 1
ATOM 579 N N . LEU A 1 80 ? -3.729 8.254 -6.106 1.00 94.00 80 LEU A N 1
ATOM 580 C CA . LEU A 1 80 ? -3.808 9.623 -5.584 1.00 94.00 80 LEU A CA 1
ATOM 581 C C . LEU A 1 80 ? -2.537 10.418 -5.903 1.00 94.00 80 LEU A C 1
ATOM 583 O O . LEU A 1 80 ? -1.418 9.927 -5.757 1.00 94.00 80 LEU A O 1
ATOM 587 N N . SER A 1 81 ? -2.695 11.672 -6.322 1.00 83.69 81 SER A N 1
ATOM 588 C CA . SER A 1 81 ? -1.564 12.565 -6.592 1.00 83.69 81 SER A CA 1
ATOM 589 C C . SER A 1 81 ? -0.938 13.103 -5.295 1.00 83.69 81 SER A C 1
ATOM 591 O O . SER A 1 81 ? -1.557 13.101 -4.230 1.00 83.69 81 SER A O 1
ATOM 593 N N . HIS A 1 82 ? 0.294 13.622 -5.368 1.00 68.19 82 HIS A N 1
ATOM 594 C CA . HIS A 1 82 ? 1.032 14.120 -4.194 1.00 68.19 82 HIS A CA 1
ATOM 595 C C . HIS A 1 82 ? 0.474 15.438 -3.585 1.00 68.19 82 HIS A C 1
ATOM 597 O O . HIS A 1 82 ? 1.125 16.054 -2.748 1.00 68.19 82 HIS A O 1
ATOM 603 N N . GLY A 1 83 ? -0.714 15.901 -3.998 1.00 65.50 83 GLY A N 1
ATOM 604 C CA . GLY A 1 83 ? -1.237 17.244 -3.713 1.00 65.50 83 GLY A CA 1
ATOM 605 C C . GLY A 1 83 ? -2.291 17.349 -2.600 1.00 65.50 83 GLY A C 1
ATOM 606 O O . GLY A 1 83 ? -2.575 16.404 -1.870 1.00 65.50 83 GLY A O 1
ATOM 607 N N . ARG A 1 84 ? -2.913 18.535 -2.507 1.00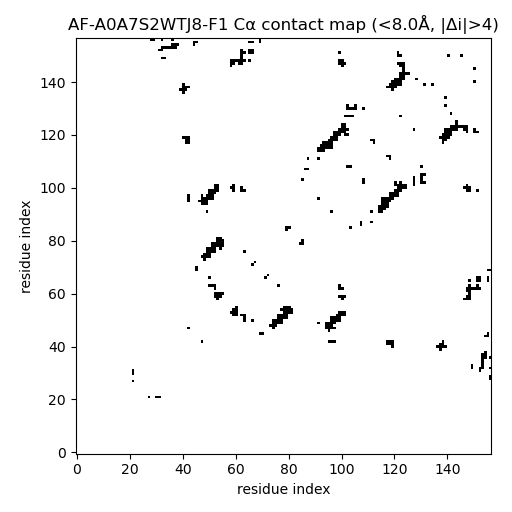 52.84 84 ARG A N 1
ATOM 608 C CA . ARG A 1 84 ? -3.928 18.916 -1.495 1.00 52.84 84 ARG A CA 1
ATOM 609 C C . ARG A 1 84 ? -5.244 18.122 -1.557 1.00 52.84 84 ARG A C 1
ATOM 611 O O . ARG A 1 84 ? -6.091 18.291 -0.685 1.00 52.84 84 ARG A O 1
ATOM 618 N N . ASP A 1 85 ? -5.394 17.249 -2.548 1.00 58.78 85 ASP A N 1
ATOM 619 C CA . ASP A 1 85 ? -6.588 16.428 -2.762 1.00 58.78 85 ASP A CA 1
ATOM 620 C C . ASP A 1 85 ? -6.415 14.973 -2.288 1.00 58.78 85 ASP A C 1
ATOM 622 O O . ASP A 1 85 ? -7.252 14.125 -2.595 1.00 58.78 85 ASP A O 1
ATOM 626 N N . LYS A 1 86 ? -5.366 14.675 -1.500 1.00 75.00 86 LYS A N 1
ATOM 627 C CA . LYS A 1 86 ? -5.211 13.398 -0.781 1.00 75.00 86 LYS A CA 1
ATOM 628 C C . LYS A 1 86 ? -6.331 13.235 0.251 1.00 75.00 86 LYS A C 1
ATOM 630 O O . LYS A 1 86 ? -6.186 13.609 1.410 1.00 75.00 86 LYS A O 1
ATOM 635 N N . ARG A 1 87 ? -7.467 12.690 -0.173 1.00 87.12 87 ARG A N 1
ATOM 636 C CA . ARG A 1 87 ? -8.600 12.354 0.694 1.00 87.12 87 ARG A CA 1
ATOM 637 C C . ARG A 1 87 ? -8.843 10.859 0.648 1.00 87.12 87 ARG A C 1
ATOM 639 O O . ARG A 1 87 ? -8.624 10.227 -0.384 1.00 87.12 87 ARG A O 1
ATOM 646 N N . LEU A 1 88 ? -9.332 10.314 1.757 1.00 94.00 88 LEU A N 1
ATOM 647 C CA . LEU A 1 88 ? -9.732 8.915 1.791 1.00 94.00 88 LEU A CA 1
ATOM 648 C C . LEU A 1 88 ? -10.890 8.668 0.813 1.00 94.00 88 LEU A C 1
ATOM 650 O O . LEU A 1 88 ? -11.824 9.480 0.749 1.00 94.00 88 LEU A O 1
ATOM 654 N N . PRO A 1 89 ? -10.858 7.549 0.072 1.00 93.75 89 PRO A N 1
ATOM 655 C CA . PRO A 1 89 ? -12.018 7.039 -0.644 1.00 93.75 89 PRO A CA 1
ATOM 656 C C . PRO A 1 89 ? -13.244 6.958 0.271 1.00 93.75 89 PRO A C 1
ATOM 658 O O . PRO A 1 89 ? -13.144 6.635 1.457 1.00 93.75 89 PRO A O 1
ATOM 661 N N . LYS A 1 90 ? -14.422 7.286 -0.268 1.00 92.12 90 LYS A N 1
ATOM 662 C CA . LYS A 1 90 ? -15.652 7.350 0.538 1.00 92.12 90 LYS A CA 1
ATOM 663 C C . LYS A 1 90 ? -16.072 5.981 1.064 1.00 92.12 90 LYS A C 1
ATOM 665 O O . LYS A 1 90 ? -16.600 5.914 2.164 1.00 92.12 90 LYS A O 1
ATOM 670 N N . ASP A 1 91 ? -15.829 4.929 0.294 1.00 94.94 91 ASP A N 1
ATOM 671 C CA . ASP A 1 91 ? -16.239 3.549 0.545 1.00 94.94 91 ASP A CA 1
ATOM 672 C C . ASP A 1 91 ? -15.196 2.732 1.323 1.00 94.94 91 ASP A C 1
ATOM 674 O O . ASP A 1 91 ? -15.189 1.514 1.234 1.00 94.94 91 ASP A O 1
ATOM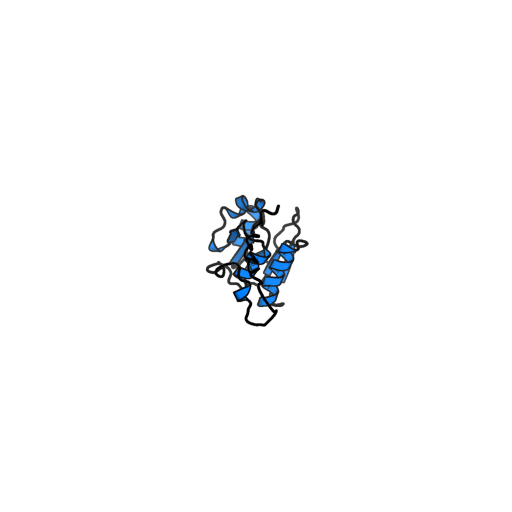 678 N N . ILE A 1 92 ? -14.311 3.373 2.091 1.00 97.44 92 ILE A N 1
ATOM 679 C CA . ILE A 1 92 ? -13.211 2.691 2.795 1.00 97.44 92 ILE A CA 1
ATOM 680 C C . ILE A 1 92 ? -13.637 1.888 4.036 1.00 97.44 92 ILE A C 1
ATOM 682 O O . ILE A 1 92 ? -12.864 1.076 4.545 1.00 97.44 92 ILE A O 1
ATOM 686 N N . ASP A 1 93 ? -14.851 2.121 4.536 1.00 98.31 93 ASP A N 1
ATOM 687 C CA . ASP A 1 93 ? -15.329 1.539 5.789 1.00 98.31 93 ASP A CA 1
ATOM 688 C C . ASP A 1 93 ? -15.358 0.003 5.725 1.00 98.31 93 ASP A C 1
ATOM 690 O O . ASP A 1 93 ? -15.953 -0.588 4.824 1.00 98.31 93 ASP A O 1
ATOM 694 N N . GLY A 1 94 ? -14.699 -0.645 6.689 1.00 98.25 94 GLY A N 1
ATOM 695 C CA . GLY A 1 94 ? -14.637 -2.105 6.799 1.00 98.25 94 GLY A CA 1
ATOM 696 C C . GLY A 1 94 ? -13.762 -2.820 5.761 1.00 98.25 94 GLY A C 1
ATOM 697 O O . GLY A 1 94 ? -13.739 -4.046 5.766 1.00 98.25 94 GLY A O 1
ATOM 698 N N . LYS A 1 95 ? -13.033 -2.101 4.897 1.00 98.62 95 LYS A N 1
ATOM 699 C CA . LYS A 1 95 ? -12.129 -2.707 3.902 1.00 98.62 95 LYS A CA 1
ATOM 700 C C . LYS A 1 95 ? -10.767 -3.078 4.489 1.00 98.62 95 LYS A C 1
ATOM 702 O O . LYS A 1 95 ? -10.278 -2.412 5.406 1.00 98.62 95 LYS A O 1
ATOM 707 N N . HIS A 1 96 ? -10.110 -4.071 3.898 1.00 98.81 96 HIS A N 1
ATOM 708 C CA . HIS A 1 96 ? -8.679 -4.315 4.074 1.00 98.81 96 HIS A CA 1
ATOM 709 C C . HIS A 1 96 ? -7.886 -3.443 3.087 1.00 98.81 96 HIS A C 1
ATOM 711 O O . HIS A 1 96 ? -7.997 -3.605 1.871 1.00 98.81 96 HIS A O 1
ATOM 717 N N . VAL A 1 97 ? -7.116 -2.478 3.597 1.00 98.81 97 VAL A N 1
ATOM 718 C CA . VAL A 1 97 ? -6.511 -1.409 2.787 1.00 98.81 97 VAL A CA 1
ATOM 719 C C . VAL A 1 97 ? -4.989 -1.511 2.772 1.00 98.81 97 VAL A C 1
ATOM 721 O O . VAL A 1 97 ? -4.354 -1.585 3.825 1.00 98.81 97 VAL A O 1
ATOM 724 N N . ALA A 1 98 ? -4.402 -1.429 1.580 1.00 98.88 98 ALA A N 1
ATOM 725 C CA . ALA A 1 98 ? -2.975 -1.190 1.394 1.00 98.88 98 ALA A CA 1
ATOM 726 C C . ALA A 1 98 ? -2.752 0.236 0.870 1.00 98.88 98 ALA A C 1
ATOM 728 O O . ALA A 1 98 ? -3.340 0.618 -0.142 1.00 98.88 98 ALA A O 1
ATOM 729 N N . VAL A 1 99 ? -1.912 1.018 1.548 1.00 98.50 99 VAL A N 1
ATOM 730 C CA . VAL A 1 99 ? -1.447 2.336 1.090 1.00 98.50 99 VAL A CA 1
ATOM 731 C C . VAL A 1 99 ? 0.002 2.203 0.635 1.00 98.50 99 VAL A C 1
ATOM 733 O O . VAL A 1 99 ? 0.840 1.773 1.423 1.00 98.50 99 VAL A O 1
ATOM 736 N N . LEU A 1 100 ? 0.292 2.527 -0.625 1.00 98.56 100 LEU A N 1
ATOM 737 C CA . LEU A 1 100 ? 1.559 2.203 -1.285 1.00 98.56 100 LEU A CA 1
ATOM 738 C C . LEU A 1 100 ? 2.258 3.448 -1.840 1.00 98.56 100 LEU A C 1
ATOM 740 O O . LEU A 1 100 ? 1.646 4.218 -2.583 1.00 98.56 100 LEU A O 1
ATOM 744 N N . ASP A 1 101 ? 3.552 3.591 -1.548 1.00 97.62 101 ASP A N 1
ATOM 745 C CA . ASP A 1 101 ? 4.435 4.645 -2.080 1.00 97.62 101 ASP A CA 1
ATOM 746 C C . ASP A 1 101 ? 4.050 6.079 -1.663 1.00 97.62 101 ASP A C 1
ATOM 748 O O . ASP A 1 101 ? 4.440 7.066 -2.280 1.00 97.62 101 ASP A O 1
ATOM 752 N N . PHE A 1 102 ? 3.233 6.227 -0.622 1.00 95.25 102 PHE A N 1
ATOM 753 C CA . PHE A 1 102 ? 3.019 7.503 0.053 1.00 95.25 102 PHE A CA 1
ATOM 754 C C . PHE A 1 102 ? 2.311 7.285 1.389 1.00 95.25 102 PHE A C 1
ATOM 756 O O . PHE A 1 102 ? 1.713 6.241 1.644 1.00 95.25 102 PHE A O 1
ATOM 763 N N . SER A 1 103 ? 2.286 8.343 2.193 1.00 94.25 103 SER A N 1
ATOM 764 C CA . SER A 1 103 ? 1.477 8.419 3.401 1.00 94.25 103 SER A CA 1
ATOM 765 C C . SER A 1 103 ? 0.553 9.626 3.367 1.00 94.25 103 SER A C 1
ATOM 767 O O . SER A 1 103 ? 0.841 10.666 2.753 1.00 94.25 103 SER A O 1
ATOM 769 N N . PHE A 1 104 ? -0.580 9.479 4.043 1.00 94.50 104 PHE A N 1
ATOM 770 C CA . PHE A 1 104 ? -1.440 10.602 4.371 1.00 94.50 104 PHE A CA 1
ATOM 771 C C . PHE A 1 104 ? -0.842 11.414 5.526 1.00 94.50 104 PHE A C 1
ATOM 773 O O . PHE A 1 104 ? 0.089 10.978 6.205 1.00 94.50 104 PHE A O 1
ATOM 780 N N . ASP A 1 105 ? -1.393 12.602 5.771 1.00 93.38 105 ASP A N 1
ATOM 781 C CA . ASP A 1 105 ? -1.086 13.318 7.006 1.00 93.38 105 ASP A CA 1
ATOM 782 C C . ASP A 1 105 ? -1.572 12.538 8.241 1.00 93.38 105 ASP A C 1
ATOM 784 O O . ASP A 1 105 ? -2.302 11.544 8.144 1.00 93.38 105 ASP A O 1
ATOM 788 N N . LYS A 1 106 ? -1.155 12.986 9.426 1.00 93.19 106 LYS A N 1
ATOM 789 C CA . LYS A 1 106 ? -1.478 12.318 10.690 1.00 93.19 106 LYS A CA 1
ATOM 790 C C . LYS A 1 106 ? -2.989 12.156 10.897 1.00 93.19 106 LYS A C 1
ATOM 792 O O . LYS A 1 106 ? -3.441 11.059 11.202 1.00 93.19 106 LYS A O 1
ATOM 797 N N . ALA A 1 107 ? -3.766 13.223 10.708 1.00 93.56 107 ALA A N 1
ATOM 798 C CA . ALA A 1 107 ? -5.205 13.210 10.972 1.00 93.56 107 ALA A CA 1
ATOM 799 C C . ALA A 1 107 ? -5.948 12.238 10.042 1.00 93.56 107 ALA A C 1
ATOM 801 O O . ALA A 1 107 ? -6.802 11.467 10.482 1.00 93.56 107 ALA A O 1
ATOM 802 N N . THR A 1 108 ? -5.575 12.236 8.765 1.00 94.94 108 THR A N 1
ATOM 803 C CA . THR A 1 108 ? -6.142 11.356 7.743 1.00 94.94 108 THR A CA 1
AT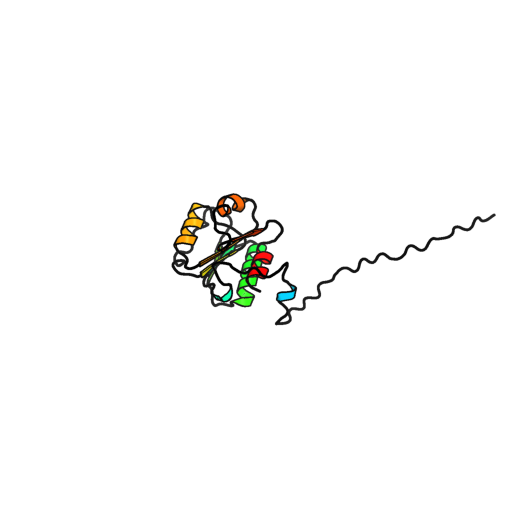OM 804 C C . THR A 1 108 ? -5.699 9.908 7.951 1.00 94.94 108 THR A C 1
ATOM 806 O O . THR A 1 108 ? -6.495 8.990 7.774 1.00 94.94 108 THR A O 1
ATOM 809 N N . THR A 1 109 ? -4.457 9.680 8.388 1.00 95.75 109 THR A N 1
ATOM 810 C CA . THR A 1 109 ? -3.960 8.341 8.742 1.00 95.75 109 THR A CA 1
ATOM 811 C C . THR A 1 109 ? -4.711 7.772 9.945 1.00 95.75 109 THR A C 1
ATOM 813 O O . THR A 1 109 ? -5.131 6.618 9.929 1.00 95.75 109 THR A O 1
ATOM 816 N N . GLU A 1 110 ? -4.952 8.582 10.976 1.00 96.12 110 GLU A N 1
ATOM 817 C CA . GLU A 1 110 ? -5.770 8.176 12.120 1.00 96.12 110 GLU A CA 1
ATOM 818 C C . GLU A 1 110 ? -7.223 7.890 11.705 1.00 96.12 110 GLU A C 1
ATOM 820 O O . GLU A 1 110 ? -7.836 6.960 12.224 1.00 96.12 110 GLU A O 1
ATOM 825 N N . GLU A 1 111 ? -7.791 8.661 10.772 1.00 96.94 111 GLU A N 1
ATOM 826 C CA . GLU A 1 111 ? -9.119 8.379 10.215 1.00 96.94 111 GLU A CA 1
ATOM 827 C C . GLU A 1 111 ? -9.155 7.055 9.451 1.00 96.94 111 GLU A C 1
ATOM 829 O O . GLU A 1 111 ? -10.053 6.246 9.684 1.00 96.94 111 GLU A O 1
ATOM 834 N N . LEU A 1 112 ? -8.160 6.809 8.602 1.00 97.56 112 LEU A N 1
ATOM 835 C CA . LEU A 1 112 ? -8.008 5.566 7.856 1.00 97.56 112 LEU A CA 1
ATOM 836 C C . LEU A 1 112 ? -7.987 4.357 8.796 1.00 97.56 112 LEU A C 1
ATOM 838 O O . LEU A 1 112 ? -8.771 3.428 8.614 1.00 97.56 112 LEU A O 1
ATOM 842 N N . LEU A 1 113 ? -7.143 4.402 9.831 1.00 98.00 113 LEU A N 1
ATOM 843 C CA . LEU A 1 113 ? -7.007 3.324 10.814 1.00 98.00 113 LEU A CA 1
ATOM 844 C C . LEU A 1 113 ? -8.293 3.067 11.611 1.00 98.00 113 LEU A C 1
ATOM 846 O O . LEU A 1 113 ? -8.512 1.944 12.053 1.00 98.00 113 LEU A O 1
ATOM 850 N N . ARG A 1 114 ? -9.144 4.083 11.807 1.00 98.12 114 ARG A N 1
ATOM 851 C CA . ARG A 1 114 ? -10.442 3.922 12.485 1.00 98.12 114 ARG A CA 1
ATOM 852 C C . ARG A 1 114 ? -11.523 3.318 11.592 1.00 98.12 114 ARG A C 1
ATOM 854 O O . ARG A 1 114 ? -12.438 2.690 12.115 1.00 98.12 114 ARG A O 1
ATOM 861 N N . ARG A 1 115 ? -11.482 3.597 10.288 1.00 98.31 115 ARG A N 1
ATOM 862 C CA . ARG A 1 115 ? -12.559 3.266 9.341 1.00 98.31 115 ARG A CA 1
ATOM 863 C C . ARG A 1 115 ? -12.352 1.920 8.653 1.00 98.31 115 ARG A C 1
ATOM 865 O O . ARG A 1 115 ? -13.309 1.174 8.464 1.00 98.31 115 ARG A O 1
ATOM 872 N N . ALA A 1 116 ? -11.116 1.609 8.278 1.00 98.56 116 ALA A N 1
ATOM 873 C CA . ALA A 1 116 ? -10.769 0.348 7.631 1.00 98.56 116 ALA A CA 1
ATOM 874 C C . ALA A 1 116 ? -10.785 -0.828 8.628 1.00 98.56 116 ALA A C 1
ATOM 876 O O . ALA A 1 116 ? -10.528 -0.647 9.816 1.00 98.56 116 ALA A O 1
ATOM 877 N N . ALA A 1 117 ? -11.041 -2.046 8.140 1.00 98.56 117 ALA A N 1
ATOM 878 C CA . ALA A 1 117 ? -10.956 -3.262 8.958 1.00 98.56 117 ALA A CA 1
ATOM 879 C C . ALA A 1 117 ? -9.502 -3.619 9.299 1.00 98.56 117 ALA A C 1
ATOM 881 O O . ALA A 1 117 ? -9.195 -4.041 10.412 1.00 98.56 117 ALA A O 1
ATOM 882 N N . SER A 1 118 ? -8.593 -3.416 8.345 1.00 98.75 118 SER A N 1
ATOM 883 C CA . SER A 1 118 ? -7.152 -3.504 8.563 1.00 98.75 118 SER A CA 1
ATOM 884 C C . SER A 1 118 ? -6.416 -2.620 7.571 1.00 98.75 118 SER A C 1
ATOM 886 O O . SER A 1 118 ? -6.867 -2.455 6.438 1.00 98.75 118 SER A O 1
ATOM 888 N N . VAL A 1 119 ? -5.249 -2.118 7.960 1.00 98.81 119 VAL A N 1
ATOM 889 C CA . VAL A 1 119 ? -4.438 -1.232 7.120 1.00 98.81 119 V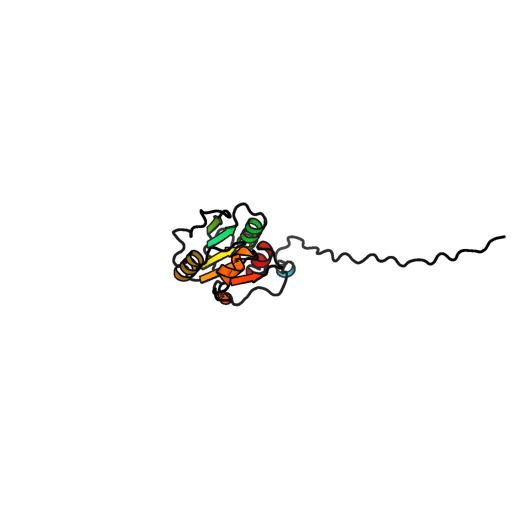AL A CA 1
ATOM 890 C C . VAL A 1 119 ? -2.990 -1.685 7.142 1.00 98.81 119 VAL A C 1
ATOM 892 O O . VAL A 1 119 ? -2.469 -1.996 8.215 1.00 98.81 119 VAL A O 1
ATOM 895 N N . VAL A 1 120 ? -2.341 -1.643 5.982 1.00 98.81 120 VAL A N 1
ATOM 896 C CA . VAL A 1 120 ? -0.883 -1.621 5.856 1.00 98.81 120 VAL A CA 1
ATOM 897 C C . VAL A 1 120 ? -0.461 -0.398 5.040 1.00 98.81 120 VAL A C 1
ATOM 899 O O . VAL A 1 120 ? -1.038 -0.115 3.993 1.00 98.81 120 VAL A O 1
ATOM 902 N N . ILE A 1 121 ? 0.524 0.348 5.535 1.00 98.69 121 ILE A N 1
ATOM 903 C CA . ILE A 1 121 ? 1.127 1.500 4.855 1.00 98.69 121 ILE A CA 1
ATOM 904 C C . ILE A 1 121 ? 2.568 1.136 4.511 1.00 98.69 121 ILE A C 1
ATOM 906 O O . ILE A 1 121 ? 3.347 0.856 5.415 1.00 98.69 121 ILE A O 1
ATOM 910 N N . LEU A 1 122 ? 2.921 1.125 3.231 1.00 98.69 122 LEU A N 1
ATOM 911 C CA . LEU A 1 122 ? 4.262 0.815 2.738 1.00 98.69 122 LEU A CA 1
ATOM 912 C C . LEU A 1 122 ? 4.834 2.082 2.104 1.00 98.69 122 LEU A C 1
ATOM 914 O O . LEU A 1 122 ? 4.362 2.514 1.051 1.00 98.69 122 LEU A O 1
ATOM 918 N N . ASP A 1 123 ? 5.805 2.707 2.766 1.00 97.94 123 ASP A N 1
ATOM 919 C CA . ASP A 1 123 ? 6.325 4.006 2.340 1.00 97.94 123 ASP A CA 1
ATOM 920 C C . ASP A 1 123 ? 7.817 4.166 2.661 1.00 97.94 123 ASP A C 1
ATOM 922 O O . ASP A 1 123 ? 8.382 3.489 3.514 1.00 97.94 123 ASP A O 1
ATOM 926 N N . HIS A 1 124 ? 8.456 5.100 1.973 1.00 97.25 124 HIS A N 1
ATOM 927 C CA . HIS A 1 124 ? 9.876 5.411 2.093 1.00 97.25 124 HIS A CA 1
ATOM 928 C C . HIS A 1 124 ? 10.160 6.923 2.062 1.00 97.25 124 HIS A C 1
ATOM 930 O O . HIS A 1 124 ? 11.290 7.364 2.288 1.00 97.25 124 HIS A O 1
ATOM 936 N N . HIS A 1 125 ? 9.137 7.752 1.829 1.00 95.31 125 HIS A N 1
ATOM 937 C CA . HIS A 1 125 ? 9.288 9.197 1.738 1.00 95.31 125 HIS A CA 1
ATOM 938 C C . HIS A 1 125 ? 9.705 9.809 3.080 1.00 95.31 125 HIS A C 1
ATOM 940 O O . HIS A 1 125 ? 9.019 9.671 4.093 1.00 95.31 125 HIS A O 1
ATOM 946 N N . ALA A 1 126 ? 10.779 10.602 3.087 1.00 95.25 126 ALA A N 1
ATOM 947 C CA . ALA A 1 126 ? 11.239 11.289 4.298 1.00 95.25 126 ALA A CA 1
ATOM 948 C C . ALA A 1 126 ? 10.149 12.173 4.945 1.00 95.25 126 ALA A C 1
ATOM 950 O O . ALA A 1 126 ? 10.106 12.308 6.168 1.00 95.25 126 ALA A O 1
ATOM 951 N N . SER A 1 127 ? 9.241 12.734 4.138 1.00 91.12 127 SER A N 1
ATOM 952 C CA . SER A 1 127 ? 8.100 13.539 4.596 1.00 91.12 127 SER A CA 1
ATOM 953 C C . SER A 1 127 ? 7.054 12.745 5.386 1.00 91.12 127 SER A C 1
ATOM 955 O O . SER A 1 127 ? 6.324 13.334 6.179 1.00 91.12 127 SER A O 1
ATOM 957 N N . ALA A 1 128 ? 6.988 11.424 5.219 1.00 91.56 128 ALA A N 1
ATOM 958 C CA . ALA A 1 128 ? 6.046 10.564 5.928 1.00 91.56 128 ALA A CA 1
ATOM 959 C C . ALA A 1 128 ? 6.507 10.195 7.344 1.00 91.56 128 ALA A C 1
ATOM 961 O O . ALA A 1 128 ? 5.690 9.793 8.173 1.00 91.56 128 ALA A O 1
ATOM 962 N N . LYS A 1 129 ? 7.800 10.363 7.651 1.00 92.50 129 LYS A N 1
ATOM 963 C CA . LYS A 1 129 ? 8.416 9.903 8.903 1.00 92.50 129 LYS A CA 1
ATOM 964 C C . LYS A 1 129 ? 7.688 10.399 10.153 1.00 92.50 129 LYS A C 1
ATOM 966 O O . LYS A 1 129 ? 7.494 9.633 11.091 1.00 92.50 129 LYS A O 1
ATOM 971 N N . GLU A 1 130 ? 7.284 11.668 10.173 1.00 91.44 130 GLU A N 1
ATOM 972 C CA . GLU A 1 130 ? 6.583 12.252 11.322 1.00 91.44 130 GLU A CA 1
ATOM 973 C C . GLU A 1 130 ? 5.154 11.710 11.457 1.00 91.44 130 GLU A C 1
ATOM 975 O O . GLU A 1 130 ? 4.754 11.299 12.546 1.00 91.44 130 GLU A O 1
ATOM 980 N N . ALA A 1 131 ? 4.403 11.646 10.352 1.00 90.31 131 ALA A N 1
ATOM 981 C CA . ALA A 1 131 ? 3.033 11.129 10.348 1.00 90.31 131 ALA A CA 1
ATOM 982 C C . ALA A 1 131 ? 2.983 9.647 10.753 1.00 90.31 131 ALA A C 1
ATOM 984 O O . ALA A 1 131 ? 2.101 9.233 11.506 1.00 90.31 131 ALA A O 1
ATOM 985 N N . LEU A 1 132 ? 3.970 8.866 10.311 1.00 94.25 132 LEU A N 1
ATOM 986 C CA . LEU A 1 132 ? 4.074 7.442 10.603 1.00 94.25 132 LEU A CA 1
ATOM 987 C C . LEU A 1 132 ? 4.711 7.129 11.958 1.00 94.25 132 LEU A C 1
ATOM 989 O O . LEU A 1 132 ? 4.647 5.980 12.390 1.00 94.25 132 LEU A O 1
ATOM 993 N N . ALA A 1 133 ? 5.295 8.103 12.663 1.00 94.06 133 ALA A N 1
ATOM 994 C CA . ALA A 1 133 ? 6.001 7.857 13.922 1.00 94.06 133 ALA A CA 1
ATOM 995 C C . ALA A 1 133 ? 5.120 7.162 14.975 1.00 94.06 133 ALA A C 1
ATOM 997 O O . ALA A 1 133 ? 5.604 6.300 15.701 1.00 94.06 133 ALA A O 1
ATOM 998 N N . GLN A 1 134 ? 3.827 7.500 15.016 1.00 93.25 134 GLN A N 1
ATOM 999 C CA . GLN A 1 134 ? 2.862 6.968 15.990 1.00 93.25 134 GLN A CA 1
ATOM 1000 C C . GLN A 1 134 ? 1.963 5.855 15.434 1.00 93.25 134 GLN A C 1
ATOM 1002 O O . GLN A 1 134 ? 1.139 5.306 16.162 1.00 93.25 134 GLN A O 1
ATOM 1007 N N . VAL A 1 135 ? 2.097 5.514 14.152 1.00 97.25 135 VAL A N 1
ATOM 1008 C CA . VAL A 1 135 ? 1.365 4.388 13.561 1.00 97.25 135 VAL A CA 1
ATOM 1009 C C . VAL A 1 135 ? 1.983 3.082 14.082 1.00 97.25 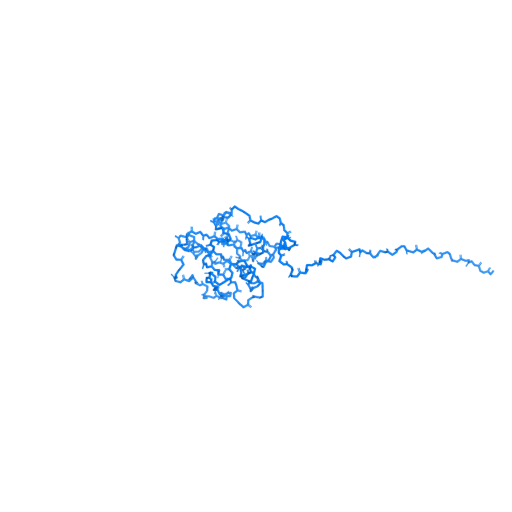135 VAL A C 1
ATOM 1011 O O . VAL A 1 135 ? 3.210 2.971 14.065 1.00 97.25 135 VAL A O 1
ATOM 1014 N N . PRO A 1 136 ? 1.205 2.092 14.554 1.00 98.00 136 PRO A N 1
ATOM 1015 C CA . PRO A 1 136 ? 1.763 0.818 15.011 1.00 98.00 136 PRO A CA 1
ATOM 1016 C C . PRO A 1 136 ? 2.551 0.095 13.910 1.00 98.00 136 PRO A C 1
ATOM 1018 O O . PRO A 1 136 ? 2.164 0.139 12.744 1.00 98.00 136 PRO A O 1
ATOM 1021 N N . ASP A 1 137 ? 3.607 -0.639 14.269 1.00 97.88 137 ASP A N 1
ATOM 1022 C CA . ASP A 1 137 ? 4.437 -1.378 13.296 1.00 97.88 137 ASP A CA 1
ATOM 1023 C C . ASP A 1 137 ? 3.664 -2.485 12.559 1.00 97.88 137 ASP A C 1
ATOM 1025 O O . ASP A 1 137 ? 3.997 -2.850 11.433 1.00 97.88 137 ASP A O 1
ATOM 1029 N N . ALA A 1 138 ? 2.574 -2.984 13.150 1.00 98.25 138 ALA A N 1
ATOM 1030 C CA . ALA A 1 138 ? 1.649 -3.881 12.462 1.00 98.25 138 ALA A CA 1
ATOM 1031 C C . ALA A 1 138 ? 0.937 -3.190 11.281 1.00 98.25 138 ALA A C 1
ATOM 1033 O O . ALA A 1 138 ? 0.535 -3.854 10.334 1.00 98.25 138 ALA A O 1
ATOM 1034 N N . ASN A 1 139 ? 0.786 -1.865 11.304 1.00 98.69 139 ASN A N 1
ATOM 1035 C CA . ASN A 1 139 ? 0.070 -1.100 10.285 1.00 98.69 139 ASN A CA 1
ATOM 1036 C C . ASN A 1 139 ? 0.984 -0.397 9.281 1.00 98.69 139 ASN A C 1
ATOM 1038 O O . ASN A 1 139 ? 0.477 0.263 8.375 1.00 98.69 139 ASN A O 1
ATOM 1042 N N . LYS A 1 140 ? 2.307 -0.508 9.420 1.00 98.38 140 LYS A N 1
ATOM 1043 C CA . LYS A 1 140 ? 3.248 0.168 8.526 1.00 98.38 140 LYS A CA 1
ATOM 1044 C C . LYS A 1 140 ? 4.498 -0.654 8.261 1.00 98.38 140 LYS A C 1
ATOM 1046 O O . LYS A 1 140 ? 4.937 -1.423 9.108 1.00 98.38 140 LYS A O 1
ATOM 1051 N N . GLU A 1 141 ? 5.113 -0.414 7.122 1.00 98.25 141 GLU A N 1
ATOM 1052 C CA . GLU A 1 141 ? 6.516 -0.675 6.858 1.00 98.25 141 GLU A CA 1
ATOM 1053 C C . GLU A 1 141 ? 7.110 0.623 6.313 1.00 98.25 141 GLU A C 1
ATOM 1055 O O . GLU A 1 141 ? 6.594 1.179 5.342 1.00 98.25 141 GLU A O 1
ATOM 1060 N N . PHE A 1 142 ? 8.151 1.131 6.972 1.00 97.69 142 PHE A N 1
ATOM 1061 C CA . PHE A 1 142 ? 8.807 2.367 6.567 1.00 97.69 142 PHE A CA 1
ATOM 1062 C C . PHE A 1 142 ? 10.309 2.153 6.457 1.00 97.69 142 PHE A C 1
ATOM 1064 O O . PHE A 1 142 ? 10.972 1.940 7.473 1.00 97.69 142 PHE A O 1
ATOM 1071 N N . ASP A 1 143 ? 10.841 2.230 5.240 1.00 97.06 143 ASP A N 1
ATOM 1072 C CA . ASP A 1 143 ? 12.260 1.994 4.981 1.00 97.06 143 ASP A CA 1
ATOM 1073 C C . ASP A 1 143 ? 12.769 2.901 3.859 1.00 97.06 143 ASP A C 1
ATOM 1075 O O . ASP A 1 143 ? 12.441 2.718 2.692 1.00 97.06 143 ASP A O 1
ATOM 1079 N N . MET A 1 144 ? 13.600 3.884 4.214 1.00 96.69 144 MET A N 1
ATOM 1080 C CA . MET A 1 144 ? 14.144 4.847 3.249 1.00 96.69 144 MET A CA 1
ATOM 1081 C C . MET A 1 144 ? 15.217 4.252 2.324 1.00 96.69 144 MET A C 1
ATOM 1083 O O . MET A 1 144 ? 15.637 4.931 1.389 1.00 96.69 144 MET A O 1
ATOM 1087 N N . ALA A 1 145 ? 15.706 3.036 2.593 1.00 96.50 145 ALA A N 1
ATOM 1088 C CA . ALA A 1 145 ? 16.647 2.348 1.710 1.00 96.50 145 ALA A CA 1
ATOM 1089 C C . ALA A 1 145 ? 15.945 1.626 0.548 1.00 96.50 145 ALA A C 1
ATOM 1091 O O . ALA A 1 145 ? 16.610 1.191 -0.392 1.00 96.50 145 ALA A O 1
ATOM 1092 N N . MET A 1 146 ? 14.617 1.519 0.604 1.00 96.00 146 MET A N 1
ATOM 1093 C CA . MET A 1 146 ? 13.803 0.778 -0.351 1.00 96.00 146 MET A CA 1
ATOM 1094 C C . MET A 1 146 ? 12.893 1.728 -1.128 1.00 96.00 146 MET A C 1
ATOM 1096 O O . MET A 1 146 ? 12.549 2.805 -0.644 1.00 96.00 146 MET A O 1
ATOM 1100 N N . SER A 1 147 ? 12.507 1.341 -2.344 1.00 97.81 147 SER A N 1
ATOM 1101 C CA . SER A 1 147 ? 11.458 2.041 -3.093 1.00 97.81 147 SER A CA 1
ATOM 1102 C C . SER A 1 147 ? 10.075 1.543 -2.660 1.00 97.81 147 SER A C 1
ATOM 1104 O O . SER A 1 147 ? 9.953 0.446 -2.097 1.00 97.81 147 SER A O 1
ATOM 1106 N N . GLY A 1 148 ? 9.022 2.313 -2.945 1.00 98.12 148 GLY A N 1
ATOM 1107 C CA . GLY A 1 148 ? 7.646 1.887 -2.691 1.00 98.12 148 GLY A CA 1
ATOM 1108 C C . GLY A 1 148 ? 7.297 0.577 -3.407 1.00 98.12 148 GLY A C 1
ATOM 1109 O O . GLY A 1 148 ? 6.659 -0.302 -2.823 1.00 98.12 148 GLY A O 1
ATOM 1110 N N . ALA A 1 149 ? 7.774 0.402 -4.642 1.00 98.44 149 ALA A N 1
ATOM 1111 C CA . ALA A 1 149 ? 7.614 -0.824 -5.416 1.00 98.44 149 ALA A CA 1
ATOM 1112 C C . ALA A 1 149 ? 8.265 -2.036 -4.748 1.00 98.44 149 ALA A C 1
ATOM 1114 O O . ALA A 1 149 ? 7.637 -3.092 -4.675 1.00 98.44 149 ALA A O 1
ATOM 1115 N N . THR A 1 150 ? 9.485 -1.892 -4.230 1.00 97.88 150 THR A N 1
ATOM 1116 C CA . THR A 1 150 ? 10.169 -3.004 -3.564 1.00 97.88 150 THR A CA 1
ATOM 1117 C C . THR A 1 150 ? 9.480 -3.394 -2.261 1.00 97.88 150 THR A C 1
ATOM 1119 O O . THR A 1 150 ? 9.254 -4.576 -2.021 1.00 97.88 150 THR A O 1
ATOM 1122 N N . LEU A 1 151 ? 9.064 -2.414 -1.450 1.00 98.56 151 LEU A N 1
ATOM 1123 C CA . LEU A 1 151 ? 8.302 -2.689 -0.229 1.00 98.56 151 LEU A CA 1
ATOM 1124 C C . LEU A 1 151 ? 6.974 -3.388 -0.533 1.00 98.56 151 LEU A C 1
ATOM 1126 O O . LEU A 1 151 ? 6.592 -4.320 0.171 1.00 98.56 151 LEU A O 1
ATOM 1130 N N . ALA A 1 152 ? 6.275 -2.964 -1.588 1.00 98.62 152 ALA A N 1
ATOM 1131 C CA . ALA A 1 152 ? 5.062 -3.634 -2.034 1.00 98.62 152 ALA A CA 1
ATOM 1132 C C . ALA A 1 152 ? 5.346 -5.060 -2.520 1.00 98.62 152 ALA A C 1
ATOM 1134 O O . ALA A 1 152 ? 4.591 -5.966 -2.176 1.00 98.62 152 ALA A O 1
ATOM 1135 N N . TRP A 1 153 ? 6.429 -5.281 -3.270 1.00 98.25 153 TRP A N 1
ATOM 1136 C CA . TRP A 1 153 ? 6.811 -6.620 -3.712 1.00 98.25 153 TRP A CA 1
ATOM 1137 C C . TRP A 1 153 ? 7.068 -7.549 -2.527 1.00 98.25 153 TRP A C 1
ATOM 1139 O O . TRP A 1 153 ? 6.437 -8.594 -2.447 1.00 98.25 153 TRP A O 1
ATOM 1149 N N . ASP A 1 154 ? 7.884 -7.120 -1.562 1.00 97.88 154 ASP A N 1
ATOM 1150 C CA . ASP A 1 154 ? 8.211 -7.910 -0.369 1.00 97.88 154 ASP A CA 1
ATOM 1151 C C . ASP A 1 154 ? 6.997 -8.204 0.530 1.00 97.88 154 ASP A C 1
ATOM 1153 O O . ASP A 1 154 ? 7.051 -9.099 1.373 1.00 97.88 154 ASP A O 1
ATOM 1157 N N . PHE A 1 155 ? 5.918 -7.424 0.418 1.00 98.44 155 PHE A N 1
ATOM 1158 C CA . PHE A 1 155 ? 4.668 -7.660 1.142 1.00 98.44 155 PHE A CA 1
ATOM 1159 C C . PHE A 1 155 ? 3.704 -8.569 0.374 1.00 98.44 155 PHE A C 1
ATOM 1161 O O . PHE A 1 155 ? 3.028 -9.404 0.978 1.00 98.44 155 PHE A O 1
ATOM 1168 N N . PHE A 1 156 ? 3.606 -8.394 -0.944 1.00 97.56 156 PHE A N 1
ATOM 1169 C CA . PHE A 1 156 ? 2.672 -9.140 -1.777 1.00 97.56 156 PHE A CA 1
ATOM 1170 C C . PHE A 1 156 ? 3.247 -10.434 -2.341 1.00 97.56 156 PHE A C 1
ATOM 1172 O O . PHE A 1 156 ? 2.454 -11.225 -2.817 1.00 97.56 156 PHE A O 1
ATOM 1179 N N . HIS A 1 157 ? 4.542 -10.717 -2.323 1.00 94.56 157 HIS A N 1
ATOM 1180 C CA . HIS A 1 157 ? 5.102 -11.963 -2.871 1.00 94.56 157 HIS A CA 1
ATOM 1181 C C . HIS A 1 157 ? 5.888 -12.695 -1.791 1.00 94.56 157 HIS A C 1
ATOM 1183 O O . HIS A 1 157 ? 5.674 -13.921 -1.688 1.00 94.56 157 HIS A O 1
#

Solvent-accessible surface area (backbone atoms only — not comparable to full-atom values): 9168 Å² total; per-residue (Å²): 135,84,83,84,82,82,80,79,81,75,80,82,82,74,73,78,73,84,73,81,84,77,68,98,50,91,92,51,61,70,75,71,38,90,56,82,64,61,70,81,44,61,36,55,67,91,62,44,43,30,39,39,23,23,30,96,37,72,47,13,47,44,14,49,45,36,44,35,77,70,55,54,82,75,34,50,80,44,66,40,55,100,56,97,78,71,65,81,68,90,81,42,66,65,30,24,33,38,30,28,38,45,68,62,56,48,72,57,44,55,48,48,66,70,40,26,66,22,41,32,33,29,27,34,58,78,85,35,52,72,43,49,65,79,52,55,70,37,38,42,48,79,42,74,94,46,53,22,26,55,52,30,34,22,43,49,95

Mean predicted aligned error: 8.43 Å

pLDDT: mean 87.69, std 17.2, range [42.81, 98.88]

Sequence (157 aa):
AAAAVEEGSKPALCEEVESMSVGVMRGRADELLSRAPIKGKAAHPDDIDMVIFHGGCPDGFAAAFAAYLRLGDRPQYIGLSHGRDKRLPKDIDGKHVAVLDFSFDKATTEELLRRAASVVILDHHASAKEALAQVPDANKEFDMAMSGATLAWDFFH

Nearest PDB structures (foldseek):
  5c0q-assembly1_A  TM=4.699E-01  e=2.132E-02  Thermotoga neapolitana
  5c0q-assembly1_B  TM=5.148E-01  e=4.628E-02  Thermotoga neapolitana
  6igs-assembly1_A  TM=5.247E-01  e=1.301E-01  Francisella tularensis
  3eua-assembly4_G  TM=5.153E-01  e=3.430E-01  Bacillus subtilis

InterPro domains:
  IPR038763 DHH phosphoesterase superfamily [SSF64182] (50-156)

Secondary structure (DSSP, 8-state):
--PPP--------------------TT-GGGG-SSS---S-SS-GGG--EEEEETT-HHHHHHHHHHHHHHTTSSEEEEE-SSTT----TT-TT-EEEEES----HHHHHHHHHHSSEEEEEE--GGGHHHHTTS-GGGEEE-TTS-HHHHHHHHH-